Protein AF-A0A1A8QNT8-F1 (afdb_monomer_lite)

Structure (mmCIF, N/CA/C/O backbone):
data_AF-A0A1A8QNT8-F1
#
_entry.id   AF-A0A1A8QNT8-F1
#
loop_
_atom_site.group_PDB
_atom_site.id
_atom_site.type_symbol
_atom_site.label_atom_id
_atom_site.label_alt_id
_atom_site.label_comp_id
_atom_site.label_asym_id
_atom_site.label_entity_id
_atom_site.label_seq_id
_atom_site.pdbx_PDB_ins_code
_atom_site.Cartn_x
_atom_site.Cartn_y
_atom_site.Cartn_z
_atom_site.occupancy
_atom_site.B_iso_or_equiv
_atom_site.auth_seq_id
_atom_site.auth_comp_id
_atom_site.auth_asym_id
_atom_site.auth_atom_id
_atom_site.pdbx_PDB_model_num
ATOM 1 N N . MET A 1 1 ? 5.942 -28.332 -20.033 1.00 32.59 1 MET A N 1
ATOM 2 C CA . MET A 1 1 ? 5.753 -26.905 -19.688 1.00 32.59 1 MET A CA 1
ATOM 3 C C . MET A 1 1 ? 4.257 -26.666 -19.477 1.00 32.59 1 MET A C 1
ATOM 5 O O . MET A 1 1 ? 3.515 -26.637 -20.447 1.00 32.59 1 MET A O 1
ATOM 9 N N . ARG A 1 2 ? 3.767 -26.654 -18.228 1.00 23.89 2 ARG A N 1
ATOM 10 C CA . ARG A 1 2 ? 2.348 -26.381 -17.926 1.00 23.89 2 ARG A CA 1
ATOM 11 C C . ARG A 1 2 ? 2.227 -24.915 -17.522 1.00 23.89 2 ARG A C 1
ATOM 13 O O . ARG A 1 2 ? 2.708 -24.538 -16.461 1.00 23.89 2 ARG A O 1
ATOM 20 N N . LEU A 1 3 ? 1.610 -24.111 -18.384 1.00 33.25 3 LEU A N 1
ATOM 21 C CA . LEU A 1 3 ? 1.196 -22.743 -18.082 1.00 33.25 3 LEU A CA 1
ATOM 22 C C . LEU A 1 3 ? 0.102 -22.808 -17.008 1.00 33.25 3 LEU A C 1
ATOM 24 O O . LEU A 1 3 ? -1.032 -23.198 -17.292 1.00 33.25 3 LEU A O 1
ATOM 28 N N . THR A 1 4 ? 0.432 -22.479 -15.762 1.00 32.62 4 THR A N 1
ATOM 29 C CA . THR A 1 4 ? -0.584 -22.244 -14.736 1.00 32.62 4 THR A CA 1
ATOM 30 C C . THR A 1 4 ? -1.288 -20.930 -15.059 1.00 32.62 4 THR A C 1
ATOM 32 O O . THR A 1 4 ? -0.667 -19.881 -15.212 1.00 32.62 4 THR A O 1
ATOM 35 N N . LYS A 1 5 ? -2.610 -21.012 -15.243 1.00 32.50 5 LYS A N 1
ATOM 36 C CA . LYS A 1 5 ? -3.481 -19.886 -15.589 1.00 32.50 5 LYS A CA 1
ATOM 37 C C . LYS A 1 5 ? -3.284 -18.734 -14.598 1.00 32.50 5 LYS A C 1
ATOM 39 O O . LYS A 1 5 ? -3.480 -18.916 -13.398 1.00 32.50 5 LYS A O 1
ATOM 44 N N . ALA A 1 6 ? -2.968 -17.545 -15.113 1.00 41.56 6 ALA A N 1
ATOM 45 C CA . ALA A 1 6 ? -3.080 -16.297 -14.371 1.00 41.56 6 ALA A CA 1
ATOM 46 C C . ALA A 1 6 ? -4.554 -16.105 -13.982 1.00 41.56 6 ALA A C 1
ATOM 48 O O . ALA A 1 6 ? -5.401 -15.817 -14.830 1.00 41.56 6 ALA A O 1
ATOM 49 N N . GLY A 1 7 ? -4.884 -16.332 -12.711 1.00 43.50 7 GLY A N 1
ATOM 50 C CA . GLY A 1 7 ? -6.214 -16.044 -12.193 1.00 43.50 7 GLY A CA 1
ATOM 51 C C . GLY A 1 7 ? -6.478 -14.545 -12.303 1.00 43.50 7 GLY A C 1
ATOM 52 O O . GLY A 1 7 ? -5.917 -13.767 -11.537 1.00 43.50 7 GLY A O 1
ATOM 53 N N . LYS A 1 8 ? -7.326 -14.136 -13.253 1.00 50.50 8 LYS A N 1
ATOM 54 C CA . LYS A 1 8 ? -8.015 -12.842 -13.199 1.00 50.50 8 LYS A CA 1
ATOM 55 C C . LYS A 1 8 ? -8.959 -12.892 -11.995 1.00 50.50 8 LYS A C 1
ATOM 57 O O . LYS A 1 8 ? -10.088 -13.356 -12.116 1.00 50.50 8 LYS A O 1
ATOM 62 N N . GLY A 1 9 ? -8.456 -12.516 -10.823 1.00 59.34 9 GLY A N 1
ATOM 63 C CA . GLY A 1 9 ? -9.279 -12.305 -9.637 1.00 59.34 9 GLY A CA 1
ATOM 64 C C . GLY A 1 9 ? -10.130 -11.049 -9.811 1.00 59.34 9 GLY A C 1
ATOM 65 O O . GLY A 1 9 ? -9.674 -10.065 -10.392 1.00 59.34 9 GLY A O 1
ATOM 66 N N . GLU A 1 10 ? -11.374 -11.098 -9.344 1.00 67.81 10 GLU A N 1
ATOM 67 C CA . GLU A 1 10 ? -12.249 -9.930 -9.216 1.00 67.81 10 GLU A CA 1
ATOM 68 C C . GLU A 1 10 ? -11.531 -8.814 -8.422 1.00 67.81 10 GLU A C 1
ATOM 70 O O . GLU A 1 10 ? -10.848 -9.129 -7.442 1.00 67.81 10 GLU A O 1
ATOM 75 N N . PRO A 1 11 ? -11.6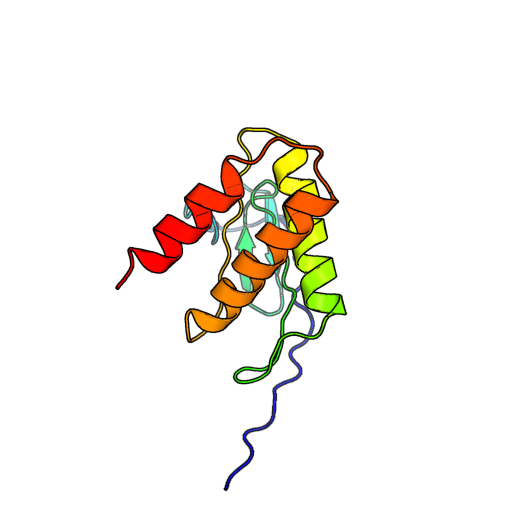36 -7.527 -8.812 1.00 76.81 11 PRO A N 1
ATOM 76 C CA . PRO A 1 11 ? -10.952 -6.450 -8.104 1.00 76.81 11 PRO A CA 1
ATOM 77 C C . PRO A 1 11 ? -11.409 -6.380 -6.642 1.00 76.81 11 PRO A C 1
ATOM 79 O O . PRO A 1 11 ? -12.605 -6.333 -6.340 1.00 76.81 11 PRO A O 1
ATOM 82 N N . HIS A 1 12 ? -10.453 -6.344 -5.714 1.00 85.50 12 HIS A N 1
ATOM 83 C CA . HIS A 1 12 ? -10.757 -6.211 -4.296 1.00 85.50 12 HIS A CA 1
ATOM 84 C C . HIS A 1 12 ? -11.179 -4.771 -3.990 1.00 85.50 12 HIS A C 1
ATOM 86 O O . HIS A 1 12 ? -10.361 -3.859 -3.937 1.00 85.50 12 HIS A O 1
ATOM 92 N N . VAL A 1 13 ? -12.474 -4.572 -3.743 1.00 88.44 13 VAL A N 1
ATOM 93 C CA . VAL A 1 13 ? -13.017 -3.283 -3.295 1.00 88.44 13 VAL A CA 1
ATOM 94 C C . VAL A 1 13 ? -13.346 -3.354 -1.808 1.00 88.44 13 VAL A C 1
ATOM 96 O O . VAL A 1 13 ? -14.089 -4.238 -1.366 1.00 88.44 13 VAL A O 1
ATOM 99 N N . PHE A 1 14 ? -12.813 -2.407 -1.042 1.00 91.88 14 PHE A N 1
ATOM 100 C CA . PHE A 1 14 ? -13.098 -2.235 0.378 1.00 91.88 14 PHE A CA 1
ATOM 101 C C . PHE A 1 14 ? -14.218 -1.207 0.537 1.00 91.88 14 PHE A C 1
ATOM 103 O O . PHE A 1 14 ? -14.091 -0.072 0.091 1.00 91.88 14 PHE A O 1
ATOM 110 N N . LYS A 1 15 ? -15.344 -1.615 1.132 1.00 92.62 15 LYS A N 1
ATOM 111 C CA . LYS A 1 15 ? -16.502 -0.735 1.364 1.00 92.62 15 LYS A CA 1
ATOM 112 C C . LYS A 1 15 ? -16.794 -0.615 2.850 1.00 92.62 15 LYS A C 1
ATOM 114 O O . LYS A 1 15 ? -16.586 -1.586 3.582 1.00 92.62 15 LYS A O 1
ATOM 119 N N . GLU A 1 16 ? -17.308 0.539 3.270 1.00 94.25 16 GLU A N 1
ATOM 120 C CA . GLU A 1 16 ? -17.727 0.751 4.655 1.00 94.25 16 GLU A CA 1
ATOM 121 C C . GLU A 1 16 ? -18.783 -0.290 5.062 1.00 94.25 16 GLU A C 1
ATOM 123 O O . GLU A 1 16 ? -19.671 -0.667 4.288 1.00 94.25 16 GLU A O 1
ATOM 128 N N . LYS A 1 17 ? -18.639 -0.816 6.275 1.00 93.44 17 LYS A N 1
ATOM 129 C CA . LYS A 1 17 ? -19.501 -1.841 6.840 1.00 93.44 17 LYS A CA 1
ATOM 130 C C . LYS A 1 17 ? -19.550 -1.716 8.357 1.00 93.44 17 LYS A C 1
ATOM 132 O O . LYS A 1 17 ? -18.518 -1.633 9.021 1.00 93.44 17 LYS A O 1
ATOM 137 N N . THR A 1 18 ? -20.755 -1.831 8.906 1.00 94.69 18 THR A N 1
ATOM 138 C CA . THR A 1 18 ? -20.958 -2.024 10.343 1.00 94.69 18 THR A CA 1
ATOM 139 C C . THR A 1 18 ? -20.736 -3.492 10.718 1.00 94.69 18 THR A C 1
ATOM 141 O O . THR A 1 18 ? -21.353 -4.405 10.153 1.00 94.69 18 THR A O 1
ATOM 144 N N . PHE A 1 19 ? -19.849 -3.749 11.673 1.00 91.69 19 PHE A N 1
ATOM 145 C CA . PHE A 1 19 ? -19.518 -5.086 12.147 1.00 91.69 19 PHE A CA 1
ATOM 146 C C . PHE A 1 19 ? -20.365 -5.456 13.369 1.00 91.69 19 PHE A C 1
ATOM 148 O O . PHE A 1 19 ? -20.279 -4.832 14.418 1.00 91.69 19 PHE A O 1
ATOM 155 N N . LYS A 1 20 ? -21.159 -6.532 13.253 1.00 90.19 20 LYS A N 1
ATOM 156 C CA . LYS A 1 20 ? -21.944 -7.086 14.378 1.00 90.19 20 LYS A CA 1
ATOM 157 C C . LYS A 1 20 ? -21.096 -7.848 15.407 1.00 90.19 20 LYS A C 1
ATOM 159 O O . LYS A 1 20 ? -21.549 -8.100 16.513 1.00 90.19 20 LYS A O 1
ATOM 164 N N . LYS A 1 21 ? -19.896 -8.285 15.018 1.00 88.50 21 LYS A N 1
ATOM 165 C CA . LYS A 1 21 ? -18.949 -9.030 15.859 1.00 88.50 21 LYS A CA 1
ATOM 166 C C . LYS A 1 21 ? -17.619 -8.290 15.855 1.00 88.50 21 LYS A C 1
ATOM 168 O O . LYS A 1 21 ? -17.247 -7.767 14.804 1.00 88.50 21 LYS A O 1
ATOM 173 N N . LYS A 1 22 ? -16.899 -8.309 16.983 1.00 88.69 22 LYS A N 1
ATOM 174 C CA . LYS A 1 22 ? -15.533 -7.771 17.063 1.00 88.69 22 LYS A CA 1
ATOM 175 C C . LYS A 1 22 ? -14.652 -8.427 15.993 1.00 88.69 22 LYS A C 1
ATOM 177 O O . LYS A 1 22 ? -14.724 -9.636 15.763 1.00 88.69 22 LYS A O 1
ATOM 182 N N . ARG A 1 23 ? -13.852 -7.609 15.316 1.00 91.38 23 ARG A N 1
ATOM 183 C CA . ARG A 1 23 ? -12.904 -7.998 14.265 1.00 91.38 23 ARG A CA 1
ATOM 184 C C . ARG A 1 23 ? -11.575 -7.314 14.551 1.00 91.38 23 ARG A C 1
ATOM 186 O O . ARG A 1 23 ? -11.574 -6.206 15.072 1.00 91.38 23 ARG A O 1
ATOM 193 N N . GLN A 1 24 ? -10.472 -7.945 14.174 1.00 94.50 24 GLN A N 1
ATOM 194 C CA . GLN A 1 24 ? -9.160 -7.302 14.166 1.00 94.50 24 GLN A CA 1
ATOM 195 C C . GLN A 1 24 ? -8.895 -6.695 12.788 1.00 94.50 24 GLN A C 1
ATOM 197 O O . GLN A 1 24 ? -9.252 -7.279 11.763 1.00 94.50 24 GLN A O 1
ATOM 202 N N . CYS A 1 25 ? -8.302 -5.506 12.778 1.00 93.44 25 CYS A N 1
ATOM 203 C CA . CYS A 1 25 ? -7.876 -4.811 11.577 1.00 93.44 25 CYS A CA 1
ATOM 204 C C . CYS A 1 25 ? -6.677 -5.534 10.971 1.00 93.44 25 CYS A C 1
ATOM 206 O O . CYS A 1 25 ? -5.678 -5.744 11.653 1.00 93.44 25 CYS A O 1
ATOM 208 N N . SER A 1 26 ? -6.728 -5.866 9.683 1.00 91.12 26 SER A N 1
ATOM 209 C CA . SER A 1 26 ? -5.611 -6.568 9.038 1.00 91.12 26 SER A CA 1
ATOM 210 C C . SER A 1 26 ? -4.344 -5.726 8.882 1.00 91.12 26 SER A C 1
ATOM 212 O O . SER A 1 26 ? -3.286 -6.286 8.619 1.00 91.12 26 SER A O 1
ATOM 214 N N . VAL A 1 27 ? -4.451 -4.398 8.994 1.00 90.12 27 VAL A N 1
ATOM 215 C CA . VAL A 1 27 ? -3.325 -3.469 8.813 1.00 90.12 27 VAL A CA 1
ATOM 216 C C . VAL A 1 27 ? -2.597 -3.244 10.135 1.00 90.12 27 VAL A C 1
ATOM 218 O O . VAL A 1 27 ? -1.409 -3.521 10.231 1.00 90.12 27 VAL A O 1
ATOM 221 N N . CYS A 1 28 ? -3.304 -2.785 11.171 1.00 90.81 28 CYS A N 1
ATOM 222 C CA . CYS A 1 28 ? -2.693 -2.440 12.460 1.00 90.81 28 CYS A CA 1
ATOM 223 C C . CYS A 1 28 ? -2.869 -3.504 13.554 1.00 90.81 28 CYS A C 1
ATOM 225 O O . CYS A 1 28 ? -2.404 -3.297 14.670 1.00 90.81 28 CYS A O 1
ATOM 227 N N . GLN A 1 29 ? -3.573 -4.610 13.278 1.00 91.69 29 GLN A N 1
ATOM 228 C CA . GLN A 1 29 ? -3.870 -5.703 14.223 1.00 91.69 29 GLN A CA 1
ATOM 229 C C . GLN A 1 29 ? -4.704 -5.309 15.459 1.00 91.69 29 GLN A C 1
ATOM 231 O O . GLN A 1 29 ? -5.012 -6.151 16.302 1.00 91.69 29 GLN A O 1
ATOM 236 N N . GLN A 1 30 ? -5.144 -4.053 15.564 1.00 93.88 30 GLN A N 1
ATOM 237 C CA . GLN A 1 30 ? -6.031 -3.592 16.634 1.00 93.88 30 GLN A CA 1
ATOM 238 C C . GLN A 1 30 ? -7.493 -3.946 16.343 1.00 93.88 30 GLN A C 1
ATOM 240 O O . GLN A 1 30 ? -7.883 -4.173 15.195 1.00 93.88 30 GLN A O 1
ATOM 245 N N . ASN A 1 31 ? -8.330 -3.959 17.381 1.00 95.44 31 ASN A N 1
ATOM 246 C CA . ASN A 1 31 ? -9.765 -4.175 17.216 1.00 95.44 31 ASN A CA 1
ATOM 247 C C . ASN A 1 31 ? -10.384 -3.055 16.371 1.00 95.44 31 ASN A C 1
ATOM 249 O O . ASN A 1 31 ? -10.173 -1.874 16.639 1.00 95.44 31 ASN A O 1
ATOM 253 N N . ILE A 1 32 ? -11.156 -3.442 15.359 1.00 93.88 32 ILE A N 1
ATOM 254 C CA . ILE A 1 32 ? -12.041 -2.536 14.632 1.00 93.88 32 ILE A CA 1
ATOM 255 C C . ILE A 1 32 ? -13.195 -2.190 15.566 1.00 93.88 32 ILE A C 1
ATOM 257 O O . ILE A 1 32 ? -13.733 -3.074 16.244 1.00 93.88 32 ILE A O 1
ATOM 261 N N . ASP A 1 33 ? -13.572 -0.916 15.575 1.00 88.75 33 ASP A N 1
ATOM 262 C CA . ASP A 1 33 ? -14.793 -0.451 16.222 1.00 88.75 33 ASP A CA 1
ATOM 263 C C . ASP A 1 33 ? -16.033 -1.086 15.554 1.00 88.75 33 ASP A C 1
ATOM 265 O O . ASP A 1 33 ? -15.968 -2.042 14.775 1.00 88.75 33 ASP A O 1
ATOM 269 N N . ASN A 1 34 ? -17.216 -0.547 15.824 1.00 90.44 34 ASN A N 1
ATOM 270 C CA . ASN A 1 34 ? -18.439 -1.006 15.173 1.00 90.44 34 ASN A CA 1
ATOM 271 C C . ASN A 1 34 ? -18.482 -0.705 13.660 1.00 90.44 34 ASN A C 1
ATOM 273 O O . ASN A 1 34 ? -19.266 -1.347 12.965 1.00 90.44 34 ASN A O 1
ATOM 277 N N . VAL A 1 35 ? -17.657 0.207 13.131 1.00 93.62 35 VAL A N 1
ATOM 278 C CA . VAL A 1 35 ? -17.621 0.584 11.706 1.00 93.62 35 VAL A CA 1
ATOM 279 C C . VAL A 1 35 ? -16.194 0.524 11.157 1.00 93.62 35 VAL A C 1
ATOM 281 O O . VAL A 1 35 ? -15.255 1.046 11.753 1.00 93.62 35 VAL A O 1
ATOM 284 N N . GLY A 1 36 ? -16.032 -0.081 9.983 1.00 94.12 36 GLY A N 1
ATOM 285 C CA . GLY A 1 36 ? -14.763 -0.116 9.257 1.00 94.12 36 GLY A CA 1
ATOM 286 C C . GLY A 1 36 ? -14.962 -0.475 7.790 1.00 94.12 36 GLY A C 1
ATOM 287 O O . GLY A 1 36 ? -16.087 -0.495 7.299 1.00 94.12 36 GLY A O 1
ATOM 288 N N . SER A 1 37 ? -13.880 -0.790 7.093 1.00 94.75 37 SER A N 1
ATOM 289 C CA . SER A 1 37 ? -13.895 -1.166 5.682 1.00 94.75 37 SER A CA 1
ATOM 290 C C . SER A 1 37 ? -13.800 -2.684 5.533 1.00 94.75 37 SER A C 1
ATOM 292 O O . SER A 1 37 ? -13.085 -3.349 6.280 1.00 94.75 37 SER A O 1
ATOM 294 N N . PHE A 1 38 ? -14.539 -3.267 4.587 1.00 93.50 38 PHE A N 1
ATOM 295 C CA . PHE A 1 38 ? -14.571 -4.715 4.369 1.00 93.50 38 PHE A CA 1
ATOM 296 C C . PHE A 1 38 ? -14.522 -5.070 2.885 1.00 93.50 38 PHE A C 1
ATOM 298 O O . PHE A 1 38 ? -15.351 -4.605 2.098 1.00 93.50 38 PHE A O 1
ATOM 305 N N . CYS A 1 39 ? -13.610 -5.968 2.518 1.00 92.00 39 CYS A N 1
ATOM 306 C CA . CYS A 1 39 ? -13.573 -6.558 1.188 1.00 92.00 39 CYS A CA 1
ATOM 307 C C . CYS A 1 39 ? -14.362 -7.871 1.159 1.00 92.00 39 CYS A C 1
ATOM 309 O O . CYS A 1 39 ? -14.105 -8.802 1.924 1.00 92.00 39 CYS A O 1
ATOM 311 N N . ARG A 1 40 ? -15.326 -7.984 0.240 1.00 91.62 40 ARG A N 1
ATOM 312 C CA . ARG A 1 40 ? -16.140 -9.204 0.107 1.00 91.62 40 ARG A CA 1
ATOM 313 C C . ARG A 1 40 ? -15.396 -10.363 -0.557 1.00 91.62 40 ARG A C 1
ATOM 315 O O . ARG A 1 40 ? -15.804 -11.501 -0.319 1.00 91.62 40 ARG A O 1
ATOM 322 N N . VAL A 1 41 ? -14.336 -10.079 -1.314 1.00 88.19 41 VAL A N 1
ATOM 323 C CA . VAL A 1 41 ? -13.534 -11.070 -2.047 1.00 88.19 41 VAL A CA 1
ATOM 324 C C . VAL A 1 41 ? -12.566 -11.779 -1.094 1.00 88.19 41 VAL A C 1
ATOM 326 O O . VAL A 1 41 ? -12.720 -12.971 -0.854 1.00 88.19 41 VAL A O 1
ATOM 329 N N . CYS A 1 42 ? -11.647 -11.053 -0.442 1.00 87.75 42 CYS A N 1
ATOM 330 C CA . CYS A 1 42 ? -10.689 -11.646 0.514 1.00 87.75 42 CYS A CA 1
ATOM 331 C C . CYS A 1 42 ? -11.206 -11.775 1.956 1.00 87.75 42 CYS A C 1
ATOM 333 O O . CYS A 1 42 ? -10.518 -12.347 2.793 1.00 87.75 42 CYS A O 1
ATOM 335 N N . LYS A 1 43 ? -12.399 -11.249 2.271 1.00 90.50 43 LYS A N 1
ATOM 336 C CA . LYS A 1 43 ? -12.968 -11.202 3.637 1.00 90.50 43 LYS A CA 1
ATOM 337 C C . LYS A 1 43 ? -12.135 -10.400 4.648 1.00 90.50 43 LYS A C 1
ATOM 339 O O . LYS A 1 43 ? -12.362 -10.511 5.853 1.00 90.50 43 LYS A O 1
ATOM 344 N N . THR A 1 44 ? -11.224 -9.564 4.166 1.00 90.69 44 THR A N 1
ATOM 345 C CA . THR A 1 44 ? -10.397 -8.686 4.991 1.00 90.69 44 THR A CA 1
ATOM 346 C C . THR A 1 44 ? -11.208 -7.503 5.517 1.00 90.69 44 THR A C 1
ATOM 348 O O . THR A 1 44 ? -11.967 -6.885 4.766 1.00 90.69 44 THR A O 1
ATOM 351 N N . GLY A 1 45 ? -11.042 -7.194 6.806 1.00 93.69 45 GLY A N 1
ATOM 352 C CA . GLY A 1 45 ? -11.607 -6.013 7.457 1.00 93.69 45 GLY A CA 1
ATOM 353 C C . GLY A 1 45 ? -10.515 -5.077 7.975 1.00 93.69 45 GLY A C 1
ATOM 354 O O . GLY A 1 45 ? -9.515 -5.547 8.518 1.00 93.69 45 GLY A O 1
ATOM 355 N N . THR A 1 46 ? -10.716 -3.768 7.835 1.00 94.12 46 THR A N 1
ATOM 356 C CA . THR A 1 46 ? -9.796 -2.725 8.316 1.00 94.12 46 THR A CA 1
ATOM 357 C C . THR A 1 46 ? -10.545 -1.570 8.977 1.00 94.12 46 THR A C 1
ATOM 359 O O . THR A 1 46 ? -11.757 -1.424 8.807 1.00 94.12 46 THR A O 1
ATOM 362 N N . HIS A 1 47 ? -9.848 -0.736 9.754 1.00 95.25 47 HIS A N 1
ATOM 363 C CA . HIS A 1 47 ? -10.397 0.563 10.162 1.00 95.25 47 HIS A CA 1
ATOM 364 C C . HIS A 1 47 ? -10.596 1.471 8.948 1.00 95.25 47 HIS A C 1
ATOM 366 O O . HIS A 1 47 ? -9.888 1.336 7.955 1.00 95.25 47 HIS A O 1
ATOM 372 N N . ARG A 1 48 ? -11.482 2.468 9.069 1.00 89.94 48 ARG A N 1
ATOM 373 C CA . ARG A 1 48 ? -11.659 3.504 8.032 1.00 89.94 48 ARG A CA 1
ATOM 374 C C . ARG A 1 48 ? -10.365 4.264 7.740 1.00 89.94 48 ARG A C 1
ATOM 376 O O . ARG A 1 48 ? -10.048 4.486 6.586 1.00 89.94 48 ARG A O 1
ATOM 383 N N . LYS A 1 49 ? -9.593 4.562 8.791 1.00 89.31 49 LYS A N 1
ATOM 384 C CA . LYS A 1 49 ? -8.268 5.198 8.700 1.00 89.31 49 LYS A CA 1
ATOM 385 C C . LYS A 1 49 ? -7.152 4.277 8.189 1.00 89.31 49 LYS A C 1
ATOM 387 O O . LYS A 1 49 ? -6.057 4.740 7.915 1.00 89.31 49 LYS A O 1
ATOM 392 N N . CYS A 1 50 ? -7.390 2.966 8.139 1.00 90.31 50 CYS A N 1
ATOM 393 C CA . CYS A 1 50 ? -6.432 1.994 7.621 1.00 90.31 50 CYS A CA 1
ATOM 394 C C . CYS A 1 50 ? -6.841 1.643 6.190 1.00 90.31 50 CYS A C 1
ATOM 396 O O . CYS A 1 50 ? -7.441 0.587 5.947 1.00 90.31 50 CYS A O 1
ATOM 398 N N . GLU A 1 51 ? -6.572 2.572 5.274 1.00 87.88 51 GLU A N 1
ATOM 399 C CA . GLU A 1 51 ? -6.926 2.442 3.864 1.00 87.88 51 GLU A CA 1
ATOM 400 C C . GLU A 1 51 ? -6.137 1.309 3.196 1.00 87.88 51 GLU A C 1
ATOM 402 O O . GLU A 1 51 ? -4.956 1.091 3.468 1.00 87.88 51 GLU A O 1
ATOM 407 N N . VAL A 1 52 ? -6.816 0.549 2.333 1.00 90.62 52 VAL A N 1
ATOM 408 C CA . VAL A 1 52 ? -6.213 -0.548 1.571 1.00 90.62 52 VAL A CA 1
ATOM 409 C C . VAL A 1 52 ? -6.577 -0.385 0.108 1.00 90.62 52 VAL A C 1
ATOM 411 O O . VAL A 1 52 ? -7.753 -0.409 -0.258 1.00 90.62 52 VAL A O 1
ATOM 414 N N . HIS A 1 53 ? -5.547 -0.291 -0.725 1.00 89.94 53 HIS A N 1
ATOM 415 C CA . HIS A 1 53 ? -5.671 -0.295 -2.173 1.00 89.94 53 HIS A CA 1
ATOM 416 C C . HIS A 1 53 ? -5.093 -1.592 -2.729 1.00 89.94 53 HIS A C 1
ATOM 418 O O . HIS A 1 53 ? -3.931 -1.916 -2.481 1.00 89.94 53 HIS A O 1
ATOM 424 N N . ASP A 1 54 ? -5.899 -2.325 -3.495 1.00 88.75 54 ASP A N 1
ATOM 425 C CA . ASP A 1 54 ? -5.431 -3.491 -4.235 1.00 88.75 54 ASP A CA 1
ATOM 426 C C . ASP A 1 54 ? -5.262 -3.145 -5.714 1.00 88.75 54 ASP A C 1
ATOM 428 O O . ASP A 1 54 ? -6.220 -2.804 -6.411 1.00 88.75 54 ASP A O 1
ATOM 432 N N . PHE A 1 55 ? -4.024 -3.237 -6.190 1.00 87.25 55 PHE A N 1
ATOM 433 C CA . PHE A 1 55 ? -3.680 -2.961 -7.579 1.00 87.25 55 PHE A CA 1
ATOM 434 C C . PHE A 1 55 ? -3.520 -4.225 -8.426 1.00 87.25 55 PHE A C 1
ATOM 436 O O . PHE A 1 55 ? -3.710 -4.110 -9.635 1.00 87.25 55 PHE A O 1
ATOM 443 N N . GLY A 1 56 ? -3.228 -5.381 -7.809 1.00 82.06 56 GLY A N 1
ATOM 444 C CA . GLY A 1 56 ? -3.145 -6.734 -8.379 1.00 82.06 56 GLY A CA 1
ATOM 445 C C . GLY A 1 56 ? -2.477 -6.918 -9.756 1.00 82.06 56 GLY A C 1
ATOM 446 O O . GLY A 1 56 ? -2.944 -6.408 -10.772 1.00 82.06 56 GLY A O 1
ATOM 447 N N . TRP A 1 57 ? -1.448 -7.769 -9.842 1.00 84.06 57 TRP A N 1
ATOM 448 C CA . TRP A 1 57 ? -0.966 -8.298 -11.130 1.00 84.06 57 TRP A CA 1
ATOM 449 C C . TRP A 1 57 ? -0.430 -9.735 -11.008 1.00 84.06 57 TRP A C 1
ATOM 451 O O . TRP A 1 57 ? -0.008 -10.136 -9.914 1.00 84.06 57 TRP A O 1
ATOM 461 N N . PRO A 1 58 ? -0.436 -10.518 -12.109 1.00 79.19 58 PRO A N 1
ATOM 462 C CA . PRO A 1 58 ? 0.029 -11.904 -12.108 1.00 79.19 58 PRO A CA 1
ATOM 463 C C . PRO A 1 58 ? 1.443 -12.079 -11.532 1.00 79.19 58 PRO A C 1
ATOM 465 O O . PRO A 1 58 ? 2.312 -11.218 -11.676 1.00 79.19 58 PRO A O 1
ATOM 468 N N . ASP A 1 59 ? 1.680 -13.193 -10.839 1.00 73.06 59 ASP 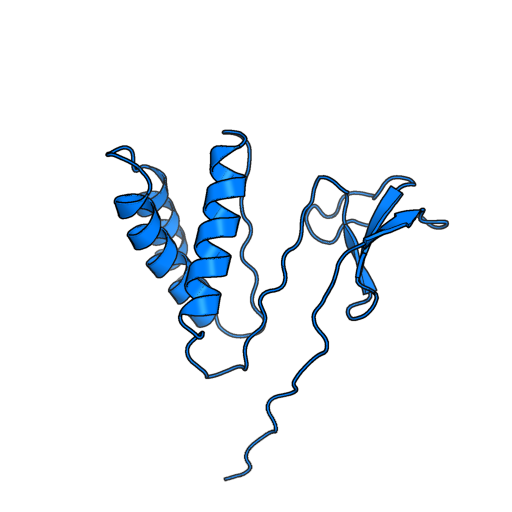A N 1
ATOM 469 C CA . ASP A 1 59 ? 3.021 -13.572 -10.377 1.00 73.06 59 ASP A CA 1
ATOM 470 C C . ASP A 1 59 ? 3.958 -13.817 -11.563 1.00 73.06 59 ASP A C 1
ATOM 472 O O . ASP A 1 59 ? 3.511 -14.195 -12.641 1.00 73.06 59 ASP A O 1
ATOM 476 N N . LEU A 1 60 ? 5.260 -13.585 -11.359 1.00 72.94 60 LEU A N 1
ATOM 477 C CA . LEU A 1 60 ? 6.321 -13.759 -12.366 1.00 72.94 60 LEU A CA 1
ATOM 478 C C . LEU A 1 60 ? 6.244 -12.822 -13.586 1.00 72.94 60 LEU A C 1
ATOM 480 O O . LEU A 1 60 ? 7.054 -12.947 -14.500 1.00 72.94 60 LEU A O 1
ATOM 484 N N . HIS A 1 61 ? 5.331 -11.850 -13.580 1.00 77.06 61 HIS A N 1
ATOM 485 C CA . HIS A 1 61 ? 5.261 -10.800 -14.589 1.00 77.06 61 HIS A CA 1
ATOM 486 C C . HIS A 1 61 ? 5.720 -9.454 -14.027 1.00 77.06 61 HIS A C 1
ATOM 488 O O . HIS A 1 61 ? 5.460 -9.119 -12.864 1.00 77.06 61 HIS A O 1
ATOM 494 N N . ALA A 1 62 ? 6.376 -8.666 -14.881 1.00 80.44 62 ALA A N 1
ATOM 495 C CA . ALA A 1 62 ? 6.598 -7.255 -14.607 1.00 80.44 62 ALA A CA 1
ATOM 496 C C . ALA A 1 62 ? 5.237 -6.545 -14.460 1.00 80.44 62 ALA A C 1
ATOM 498 O O . ALA A 1 62 ? 4.302 -6.864 -15.205 1.00 80.44 62 ALA A O 1
ATOM 499 N N . PRO A 1 63 ? 5.091 -5.616 -13.500 1.00 86.19 63 PRO A N 1
ATOM 500 C CA . PRO A 1 63 ? 3.869 -4.838 -13.384 1.00 86.19 63 PRO A CA 1
ATOM 501 C C . PRO A 1 63 ? 3.677 -3.972 -14.642 1.00 86.19 63 PRO A C 1
ATOM 503 O O . PRO A 1 63 ? 4.641 -3.370 -15.120 1.00 86.19 63 PRO A O 1
ATOM 506 N N . PRO A 1 64 ? 2.447 -3.874 -15.170 1.00 89.56 64 PRO A N 1
ATOM 507 C CA . PRO A 1 64 ? 2.112 -2.892 -16.195 1.00 89.56 64 PRO A CA 1
ATOM 508 C C . PRO A 1 64 ? 2.444 -1.458 -15.744 1.00 89.56 64 PRO A C 1
ATOM 510 O O . PRO A 1 64 ? 2.309 -1.130 -14.562 1.00 89.56 64 PRO A O 1
ATOM 513 N N . LEU A 1 65 ? 2.865 -0.591 -16.672 1.00 89.75 65 LEU A N 1
ATOM 514 C CA . LEU A 1 65 ? 3.252 0.790 -16.343 1.00 89.75 65 LEU A CA 1
ATOM 515 C C . LEU A 1 65 ? 2.098 1.590 -15.725 1.00 89.75 65 LEU A C 1
ATOM 517 O O . LEU A 1 65 ? 2.315 2.322 -14.763 1.00 89.75 65 LEU A O 1
ATOM 521 N N . ASP A 1 66 ? 0.868 1.402 -16.209 1.00 89.50 66 ASP A N 1
ATOM 522 C CA . ASP A 1 66 ? -0.333 2.029 -15.646 1.00 89.50 66 ASP A CA 1
ATOM 523 C C . ASP A 1 66 ? -0.526 1.663 -14.168 1.00 89.50 66 ASP A C 1
ATOM 525 O O . ASP A 1 66 ? -0.876 2.519 -13.354 1.00 89.50 66 ASP A O 1
ATOM 529 N N . LYS A 1 67 ? -0.213 0.416 -13.791 1.00 90.75 67 LYS A N 1
ATOM 530 C CA . LYS A 1 67 ? -0.256 -0.040 -12.398 1.00 90.75 67 LYS A CA 1
ATOM 531 C C . LYS A 1 67 ? 0.826 0.618 -11.557 1.00 90.75 67 LYS A C 1
ATOM 533 O O . LYS A 1 67 ? 0.520 1.0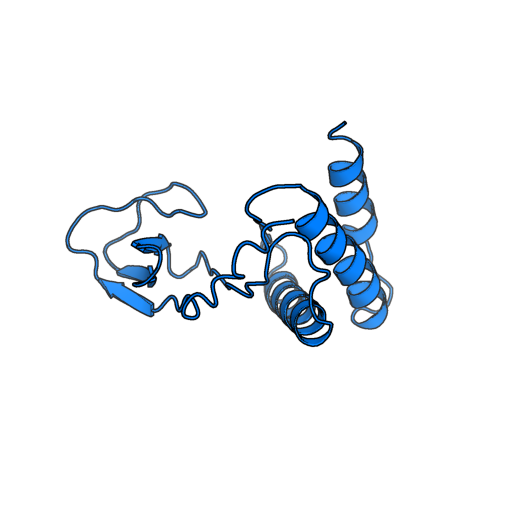81 -10.462 1.00 90.75 67 LYS A O 1
ATOM 538 N N . ILE A 1 68 ? 2.057 0.699 -12.064 1.00 90.56 68 ILE A N 1
ATOM 539 C CA . ILE A 1 68 ? 3.154 1.387 -11.368 1.00 90.56 68 ILE A CA 1
ATOM 540 C C . ILE A 1 68 ? 2.776 2.849 -11.105 1.00 90.56 68 ILE A C 1
ATOM 542 O O . ILE A 1 68 ? 2.873 3.307 -9.967 1.00 90.56 68 ILE A O 1
ATOM 546 N N . CYS A 1 69 ? 2.296 3.564 -12.125 1.00 90.50 69 CYS A N 1
ATOM 547 C CA . CYS A 1 69 ? 1.885 4.961 -12.000 1.00 90.50 69 CYS A CA 1
ATOM 548 C C . CYS A 1 69 ? 0.729 5.134 -11.009 1.00 90.50 69 CYS A C 1
ATOM 550 O O . CYS A 1 69 ? 0.770 6.035 -10.173 1.00 90.50 69 CYS A O 1
ATOM 552 N N . ALA A 1 70 ? -0.284 4.264 -11.065 1.00 92.19 70 ALA A N 1
ATOM 553 C CA . ALA A 1 70 ? -1.415 4.315 -10.145 1.00 92.19 70 ALA A CA 1
ATOM 554 C C . ALA A 1 70 ? -0.984 4.092 -8.685 1.00 92.19 70 ALA A C 1
ATOM 556 O O . ALA A 1 70 ? -1.434 4.821 -7.802 1.00 92.19 70 ALA A O 1
ATOM 557 N N . ILE A 1 71 ? -0.073 3.142 -8.440 1.00 92.00 71 ILE A N 1
ATOM 558 C CA . ILE A 1 71 ? 0.488 2.890 -7.107 1.00 92.00 71 ILE A CA 1
ATOM 559 C C . ILE A 1 71 ? 1.296 4.099 -6.628 1.00 92.00 71 ILE A C 1
ATOM 561 O O . ILE A 1 71 ? 1.045 4.590 -5.531 1.00 92.00 71 ILE A O 1
ATOM 565 N N . CYS A 1 72 ? 2.212 4.622 -7.451 1.00 92.00 72 CYS A N 1
ATOM 566 C CA . CYS A 1 72 ? 3.035 5.779 -7.083 1.00 92.00 72 CYS A CA 1
ATOM 567 C C . CYS A 1 72 ? 2.172 7.001 -6.745 1.00 92.00 72 CYS A C 1
ATOM 569 O O . CYS A 1 72 ? 2.410 7.661 -5.739 1.00 92.00 72 CYS A O 1
ATOM 571 N N . LYS A 1 73 ? 1.124 7.264 -7.535 1.00 91.00 73 LYS A N 1
ATOM 572 C CA . LYS A 1 73 ? 0.182 8.360 -7.280 1.00 91.00 73 LYS A CA 1
ATOM 573 C C . LYS A 1 73 ? -0.584 8.178 -5.969 1.00 91.00 73 LYS A C 1
ATOM 575 O O . LYS A 1 73 ? -0.757 9.149 -5.236 1.00 91.00 73 LYS A O 1
ATOM 580 N N . ALA A 1 74 ? -1.050 6.964 -5.676 1.00 92.50 74 ALA A N 1
ATOM 581 C CA . ALA A 1 74 ? -1.753 6.673 -4.428 1.00 92.50 74 ALA A CA 1
ATOM 582 C C . ALA A 1 74 ? -0.831 6.845 -3.211 1.00 92.50 74 ALA A C 1
ATOM 584 O O . ALA A 1 74 ? -1.220 7.487 -2.240 1.00 92.50 74 ALA A O 1
ATOM 585 N N . MET A 1 75 ? 0.404 6.338 -3.297 1.00 91.75 75 MET A N 1
ATOM 586 C CA . MET A 1 75 ? 1.422 6.515 -2.258 1.00 91.75 75 MET A CA 1
ATOM 587 C C . MET A 1 75 ? 1.726 7.993 -2.014 1.00 91.75 75 MET A C 1
ATOM 589 O O . MET A 1 75 ? 1.699 8.427 -0.870 1.00 91.75 75 MET A O 1
ATOM 593 N N . GLU A 1 76 ? 1.961 8.762 -3.080 1.00 90.31 76 GLU A N 1
ATOM 594 C CA . GLU A 1 76 ? 2.241 10.196 -2.986 1.00 90.31 76 GLU A CA 1
ATOM 595 C C . GLU A 1 76 ? 1.085 10.952 -2.335 1.00 90.31 76 GLU A C 1
ATOM 597 O O . GLU A 1 76 ? 1.289 11.700 -1.385 1.00 90.31 76 GLU A O 1
ATOM 602 N N . THR A 1 77 ? -0.143 10.724 -2.807 1.00 90.56 77 THR A N 1
ATOM 603 C CA . THR A 1 77 ? -1.339 11.396 -2.275 1.00 90.56 77 THR A CA 1
ATOM 604 C C . THR A 1 77 ? -1.504 11.122 -0.779 1.00 90.56 77 THR A C 1
ATOM 606 O O . THR A 1 77 ? -1.809 12.033 -0.019 1.00 90.56 77 THR A O 1
ATOM 609 N N . TRP A 1 78 ? -1.267 9.879 -0.347 1.00 90.94 78 TRP A N 1
ATOM 610 C CA . TRP A 1 78 ? -1.365 9.487 1.058 1.00 90.94 78 TRP A CA 1
ATOM 611 C C . TRP A 1 78 ? -0.236 10.054 1.926 1.00 90.94 78 TRP A C 1
ATOM 613 O O . TRP A 1 78 ? -0.491 10.549 3.019 1.00 90.94 78 TRP A O 1
ATOM 623 N N . LEU A 1 79 ? 1.015 9.988 1.462 1.00 88.44 79 LEU A N 1
ATOM 624 C CA . LEU A 1 79 ? 2.180 10.447 2.230 1.00 88.44 79 LEU A CA 1
ATOM 625 C C . LEU A 1 79 ? 2.243 11.973 2.342 1.00 88.44 79 LEU A C 1
ATOM 627 O O . LEU A 1 79 ? 2.708 12.494 3.349 1.00 88.44 79 LEU A O 1
ATOM 631 N N . THR A 1 80 ? 1.777 12.691 1.320 1.00 87.12 80 THR A N 1
ATOM 632 C CA . THR A 1 80 ? 1.768 14.163 1.309 1.00 87.12 80 THR A CA 1
ATOM 633 C C . THR A 1 80 ? 0.599 14.766 2.088 1.00 87.12 80 THR A C 1
ATOM 635 O O . THR A 1 80 ? 0.659 15.944 2.432 1.00 87.12 80 THR A O 1
ATOM 638 N N . SER A 1 81 ? -0.453 13.996 2.396 1.00 89.81 81 SER A N 1
ATOM 639 C CA . SER A 1 81 ? -1.620 14.528 3.109 1.00 89.81 81 SER A CA 1
ATOM 640 C C . SER A 1 81 ? -1.383 14.746 4.606 1.00 89.81 81 SER A C 1
ATOM 642 O O . SER A 1 81 ? -2.075 15.562 5.206 1.00 89.81 81 SER A O 1
ATOM 644 N N . ASP A 1 82 ? -0.453 14.008 5.219 1.00 87.44 82 ASP A N 1
ATOM 645 C CA . ASP A 1 82 ? -0.096 14.137 6.637 1.00 87.44 82 ASP A CA 1
ATOM 646 C C . ASP A 1 82 ? 1.339 13.611 6.865 1.00 87.44 82 ASP A C 1
ATOM 648 O O . ASP A 1 82 ? 1.635 12.479 6.475 1.00 87.44 82 ASP A O 1
ATOM 652 N N . PRO A 1 83 ? 2.242 14.369 7.519 1.00 85.69 83 PRO A N 1
ATOM 653 C CA . PRO A 1 83 ? 3.614 13.924 7.791 1.00 85.69 83 PRO A CA 1
ATOM 654 C C . PRO A 1 83 ? 3.720 12.681 8.696 1.00 85.69 83 PRO A C 1
ATOM 656 O O . PRO A 1 83 ? 4.776 12.051 8.743 1.00 85.69 83 PRO A O 1
ATOM 659 N N . GLN A 1 84 ? 2.666 12.318 9.432 1.00 87.69 84 GLN A N 1
ATOM 660 C CA . GLN A 1 84 ? 2.603 11.102 10.249 1.00 87.69 84 GL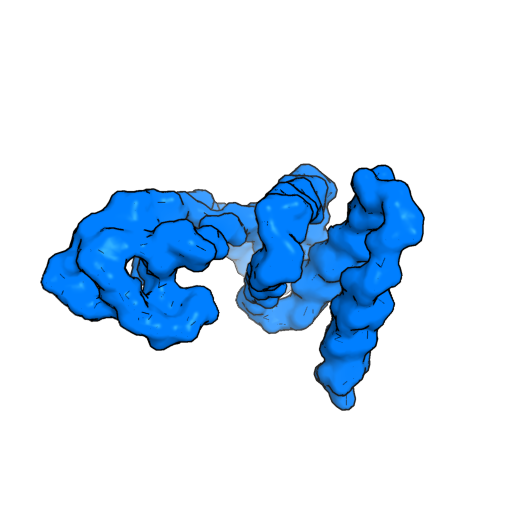N A CA 1
ATOM 661 C C . GLN A 1 84 ? 2.109 9.879 9.465 1.00 87.69 84 GLN A C 1
ATOM 663 O O . GLN A 1 84 ? 2.143 8.759 9.988 1.00 87.69 84 GLN A O 1
ATOM 668 N N . HIS A 1 85 ? 1.634 10.057 8.229 1.00 87.44 85 HIS A N 1
ATOM 669 C CA . HIS A 1 85 ? 1.186 8.945 7.407 1.00 87.44 85 HIS A CA 1
ATOM 670 C C . HIS A 1 85 ? 2.346 8.040 7.000 1.00 87.44 85 HIS A C 1
ATOM 672 O O . HIS A 1 85 ? 3.432 8.468 6.618 1.00 87.44 85 HIS A O 1
ATOM 678 N N . VAL A 1 86 ? 2.078 6.737 7.040 1.00 88.31 86 VAL A N 1
ATOM 679 C CA . VAL A 1 86 ? 3.004 5.698 6.593 1.00 88.31 86 VAL A CA 1
ATOM 680 C C . VAL A 1 86 ? 2.323 4.814 5.560 1.00 88.31 86 VAL A C 1
ATOM 682 O O . VAL A 1 86 ? 1.114 4.582 5.622 1.00 88.31 86 VAL A O 1
ATOM 685 N N . VAL A 1 87 ? 3.110 4.298 4.617 1.00 89.44 87 VAL A N 1
ATOM 686 C CA . VAL A 1 87 ? 2.663 3.320 3.619 1.00 89.44 87 VAL A CA 1
ATOM 687 C C . VAL A 1 87 ? 3.269 1.963 3.944 1.00 89.44 87 VAL A C 1
ATOM 689 O O . VAL A 1 87 ? 4.471 1.844 4.177 1.00 89.44 87 VAL A O 1
ATOM 692 N N . VAL A 1 88 ? 2.437 0.924 3.895 1.00 88.12 88 VAL A N 1
ATOM 693 C CA . VAL A 1 88 ? 2.869 -0.472 3.995 1.00 88.12 88 VAL A CA 1
ATOM 694 C C . VAL A 1 88 ? 2.618 -1.153 2.655 1.00 88.12 88 VAL A C 1
ATOM 696 O O . VAL A 1 88 ? 1.479 -1.242 2.202 1.00 88.12 88 VAL A O 1
ATOM 699 N N . LEU A 1 89 ? 3.682 -1.652 2.024 1.00 88.31 89 LEU A N 1
ATOM 700 C CA . LEU A 1 89 ? 3.590 -2.438 0.795 1.00 88.31 89 LEU A CA 1
ATOM 701 C C . LEU A 1 89 ? 3.622 -3.929 1.126 1.00 88.31 89 LEU A C 1
ATOM 703 O O . LEU A 1 89 ? 4.537 -4.414 1.790 1.00 88.31 89 LEU A O 1
ATOM 707 N N . HIS A 1 90 ? 2.637 -4.664 0.619 1.00 86.12 90 HIS A N 1
ATOM 708 C CA . HIS A 1 90 ? 2.543 -6.109 0.776 1.00 86.12 90 HIS A CA 1
ATOM 709 C C . HIS A 1 90 ? 2.346 -6.775 -0.585 1.00 86.12 90 HIS A C 1
ATOM 711 O O . HIS A 1 90 ? 1.465 -6.393 -1.353 1.00 86.12 90 HIS A O 1
ATOM 717 N N . CYS A 1 91 ? 3.130 -7.815 -0.863 1.00 84.50 91 CYS A N 1
ATOM 718 C CA . CYS A 1 91 ? 2.905 -8.708 -1.990 1.00 84.50 91 CYS A CA 1
ATOM 719 C C . CYS A 1 91 ? 2.957 -10.166 -1.530 1.00 84.50 91 CYS A C 1
ATOM 721 O O . CYS A 1 91 ? 3.738 -10.532 -0.650 1.00 84.50 91 CYS A O 1
ATOM 723 N N . LYS A 1 92 ? 2.155 -11.018 -2.170 1.00 78.94 92 LYS A N 1
ATOM 724 C CA . LYS A 1 92 ? 2.270 -12.469 -2.019 1.00 78.94 92 LYS A CA 1
ATOM 725 C C . LYS A 1 92 ? 3.498 -12.959 -2.793 1.00 78.94 92 LYS A C 1
ATOM 727 O O . LYS A 1 92 ? 3.662 -12.612 -3.959 1.00 78.94 92 LYS A O 1
ATOM 732 N N . GLY A 1 93 ? 4.329 -13.789 -2.165 1.00 74.62 93 GLY A N 1
ATOM 733 C CA . GLY A 1 93 ? 5.497 -14.397 -2.809 1.00 74.62 93 GLY A CA 1
ATOM 734 C C . GLY A 1 93 ? 6.801 -13.643 -2.543 1.00 74.62 93 GLY A C 1
ATOM 735 O O . GLY A 1 93 ? 7.112 -13.325 -1.399 1.00 74.62 93 GLY A O 1
ATOM 736 N N . ASN A 1 94 ? 7.604 -13.425 -3.587 1.00 68.38 94 ASN A N 1
ATOM 737 C CA . ASN A 1 94 ? 8.956 -12.879 -3.459 1.00 68.38 94 ASN A CA 1
ATOM 738 C C . ASN A 1 94 ? 8.976 -11.352 -3.243 1.00 68.38 94 ASN A C 1
ATOM 740 O O . ASN A 1 94 ? 8.090 -10.628 -3.690 1.00 68.38 94 ASN A O 1
ATOM 744 N N . LYS A 1 95 ? 10.050 -10.839 -2.622 1.00 74.44 95 LYS A N 1
ATOM 745 C CA . LYS A 1 95 ? 10.264 -9.394 -2.383 1.00 74.44 95 LYS A CA 1
ATOM 746 C C . LYS A 1 95 ? 10.406 -8.564 -3.679 1.00 74.44 95 LYS A C 1
ATOM 748 O O . LYS A 1 95 ? 10.414 -7.336 -3.623 1.00 74.44 95 LYS A O 1
ATOM 753 N N . GLY A 1 96 ? 10.508 -9.211 -4.846 1.00 80.62 96 GLY A N 1
ATOM 754 C CA . GLY A 1 96 ? 10.774 -8.564 -6.135 1.00 80.62 96 GLY A CA 1
ATOM 755 C C . GLY A 1 96 ? 9.686 -7.578 -6.561 1.00 80.62 96 GLY A C 1
ATOM 756 O O . GLY A 1 96 ? 10.003 -6.472 -6.990 1.00 80.62 96 GLY A O 1
ATOM 757 N N . LYS A 1 97 ? 8.407 -7.929 -6.375 1.00 84.69 97 LYS A N 1
ATOM 758 C CA . LYS A 1 97 ? 7.279 -7.038 -6.704 1.00 84.69 97 LYS A CA 1
ATOM 759 C C . LYS A 1 97 ? 7.323 -5.743 -5.898 1.00 84.69 97 LYS A C 1
ATOM 761 O O . LYS A 1 97 ? 7.209 -4.663 -6.469 1.00 84.69 97 LYS A O 1
ATOM 766 N N . THR A 1 98 ? 7.546 -5.854 -4.591 1.00 87.69 98 THR A N 1
ATOM 767 C CA . THR A 1 98 ? 7.701 -4.697 -3.705 1.00 87.69 98 THR A CA 1
ATOM 768 C C . THR A 1 98 ? 8.926 -3.867 -4.080 1.00 87.69 98 THR A C 1
ATOM 770 O O . THR A 1 98 ? 8.816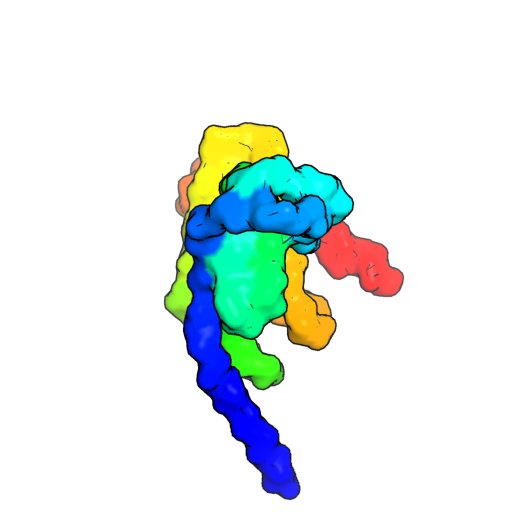 -2.649 -4.173 1.00 87.69 98 THR A O 1
ATOM 773 N N . GLY A 1 99 ? 10.064 -4.506 -4.372 1.00 85.81 99 GLY A N 1
ATOM 774 C CA . GLY A 1 99 ? 11.288 -3.812 -4.784 1.00 85.81 99 GLY A CA 1
ATOM 775 C C . GLY A 1 99 ? 11.104 -2.949 -6.036 1.00 85.81 99 GLY A C 1
ATOM 776 O O . GLY A 1 99 ? 11.557 -1.807 -6.057 1.00 85.81 99 GLY A O 1
ATOM 777 N N . VAL A 1 100 ? 10.372 -3.447 -7.042 1.00 88.00 100 VAL A N 1
ATOM 778 C CA . VAL A 1 100 ? 10.055 -2.677 -8.261 1.00 88.00 100 VAL A CA 1
ATOM 779 C C . VAL A 1 100 ? 9.239 -1.425 -7.936 1.00 88.00 100 VAL A C 1
ATOM 781 O O . VAL A 1 100 ? 9.552 -0.352 -8.442 1.00 88.00 100 VAL A O 1
ATOM 784 N N . ILE A 1 101 ? 8.223 -1.537 -7.077 1.00 90.19 101 ILE A N 1
ATOM 785 C CA . ILE A 1 101 ? 7.392 -0.391 -6.683 1.00 90.19 101 ILE A CA 1
ATOM 786 C C . ILE A 1 101 ? 8.189 0.622 -5.861 1.00 90.19 101 ILE A C 1
ATOM 788 O O . ILE A 1 101 ? 8.073 1.818 -6.106 1.00 90.19 101 ILE A O 1
ATOM 792 N N . ILE A 1 102 ? 9.026 0.161 -4.927 1.00 87.75 102 ILE A N 1
ATOM 793 C CA . ILE A 1 102 ? 9.897 1.036 -4.133 1.00 87.75 102 ILE A CA 1
ATOM 794 C C . ILE A 1 102 ? 10.837 1.823 -5.053 1.00 87.75 102 ILE A C 1
ATOM 796 O O . ILE A 1 102 ? 10.891 3.048 -4.963 1.00 87.75 102 ILE A O 1
ATOM 800 N N . ALA A 1 103 ? 11.531 1.139 -5.967 1.00 86.25 103 ALA A N 1
ATOM 801 C CA . ALA A 1 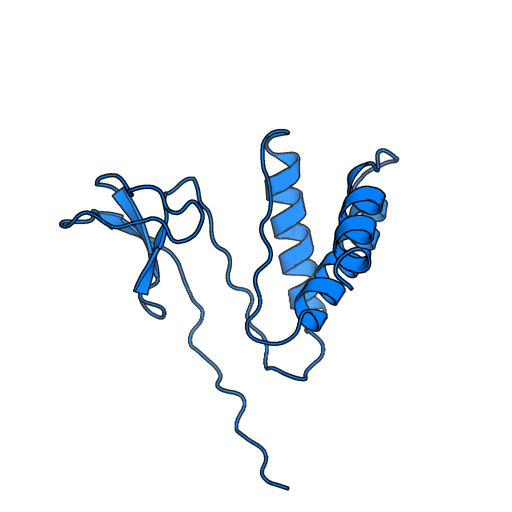103 ? 12.436 1.783 -6.915 1.00 86.25 103 ALA A CA 1
ATOM 802 C C . ALA A 1 103 ? 11.695 2.775 -7.825 1.00 86.25 103 ALA A C 1
ATOM 804 O O . ALA A 1 103 ? 12.137 3.908 -7.998 1.00 86.25 103 ALA A O 1
ATOM 805 N N . ALA A 1 104 ? 10.535 2.386 -8.362 1.00 89.81 104 ALA A N 1
ATOM 806 C CA . ALA A 1 104 ? 9.719 3.267 -9.190 1.00 89.81 104 ALA A CA 1
ATOM 807 C C . ALA A 1 104 ? 9.260 4.516 -8.426 1.00 89.81 104 ALA A C 1
ATOM 809 O O . ALA A 1 104 ? 9.380 5.623 -8.947 1.00 89.81 104 ALA A O 1
ATOM 810 N N . TYR A 1 105 ? 8.800 4.359 -7.182 1.00 88.12 105 TYR A N 1
ATOM 811 C CA . TYR A 1 105 ? 8.359 5.481 -6.360 1.00 88.12 105 TYR A CA 1
ATOM 812 C C . TYR A 1 105 ? 9.509 6.437 -6.031 1.00 88.12 105 TYR A C 1
ATOM 814 O O . TYR A 1 105 ? 9.319 7.645 -6.067 1.00 88.12 105 TYR A O 1
ATOM 822 N N . MET A 1 106 ? 10.724 5.930 -5.804 1.00 82.00 106 MET A N 1
ATOM 823 C CA . MET A 1 106 ? 11.905 6.779 -5.606 1.00 82.00 106 MET A CA 1
ATOM 824 C C . MET A 1 106 ? 12.245 7.631 -6.816 1.00 82.00 106 MET A C 1
ATOM 826 O O . MET A 1 106 ? 12.790 8.712 -6.639 1.00 82.00 106 MET A O 1
ATOM 830 N N . HIS A 1 107 ? 11.985 7.146 -8.031 1.00 80.81 107 HIS A N 1
ATOM 831 C CA . HIS A 1 107 ? 12.143 7.947 -9.242 1.00 80.81 107 HIS A CA 1
ATOM 832 C C . HIS A 1 107 ? 10.976 8.917 -9.423 1.00 80.81 107 HIS A C 1
ATOM 834 O O . HIS A 1 107 ? 11.203 10.081 -9.740 1.00 80.81 107 HIS A O 1
ATOM 840 N N . TYR A 1 108 ? 9.748 8.457 -9.172 1.00 81.81 108 TYR A N 1
ATOM 841 C CA . TYR A 1 108 ? 8.537 9.267 -9.247 1.00 81.81 108 TYR A CA 1
ATOM 842 C C . TYR A 1 108 ? 8.599 10.470 -8.301 1.00 81.81 108 TYR A C 1
ATOM 844 O O . TYR A 1 108 ? 8.363 11.590 -8.742 1.00 81.81 108 TYR A O 1
ATOM 852 N N . SER A 1 109 ? 9.003 10.267 -7.042 1.00 71.69 109 SER A N 1
ATOM 853 C CA . SER A 1 109 ? 9.074 11.329 -6.036 1.00 71.69 109 SER A CA 1
ATOM 854 C C . SER A 1 109 ? 10.126 12.391 -6.353 1.00 71.69 109 SER A C 1
ATOM 856 O O . SER A 1 109 ? 9.926 13.551 -6.019 1.00 71.69 109 SER A O 1
ATOM 858 N N . LYS A 1 110 ? 11.213 12.057 -7.073 1.00 67.62 110 LYS A N 1
ATOM 859 C CA . LYS A 1 110 ? 12.172 13.078 -7.557 1.00 67.62 110 LYS A CA 1
ATOM 860 C C . LYS A 1 110 ? 11.569 13.989 -8.621 1.00 67.62 110 LYS A C 1
ATOM 862 O O . LYS A 1 110 ? 12.052 15.099 -8.810 1.00 67.62 110 LYS A O 1
ATOM 867 N N . ILE A 1 111 ? 10.601 13.471 -9.372 1.00 62.66 111 ILE A N 1
ATOM 868 C CA . ILE A 1 111 ? 9.933 14.184 -10.461 1.00 62.66 111 ILE A CA 1
ATOM 869 C C . ILE A 1 111 ? 8.736 14.969 -9.907 1.00 62.66 111 ILE A C 1
ATOM 871 O O . ILE A 1 111 ? 8.478 16.073 -10.377 1.00 62.66 111 ILE A O 1
ATOM 875 N N . SER A 1 112 ? 8.016 14.424 -8.916 1.00 59.19 112 SER A N 1
ATOM 876 C CA . SER A 1 112 ? 6.844 15.068 -8.306 1.00 59.19 112 SER A CA 1
ATOM 877 C C . SER A 1 112 ? 7.192 16.085 -7.219 1.00 59.19 112 SER A C 1
ATOM 879 O O . SER A 1 112 ? 6.484 17.082 -7.094 1.00 59.19 112 SER A O 1
ATOM 881 N N . ALA A 1 113 ? 8.268 15.871 -6.457 1.00 54.91 113 ALA A N 1
ATOM 882 C CA . ALA A 1 113 ? 8.690 16.752 -5.376 1.00 54.91 113 ALA A CA 1
ATOM 883 C C . ALA A 1 113 ? 9.977 17.495 -5.756 1.00 54.91 113 ALA A C 1
ATOM 885 O O . ALA A 1 113 ? 11.037 16.899 -5.962 1.00 54.91 113 ALA A O 1
ATOM 886 N N . GLY A 1 114 ? 9.901 18.824 -5.812 1.00 53.09 114 GLY A N 1
ATOM 887 C CA . GLY A 1 114 ? 11.093 19.662 -5.826 1.00 53.09 114 GLY A CA 1
ATOM 888 C C . GLY A 1 114 ? 11.951 19.391 -4.584 1.00 53.09 114 GLY A C 1
ATOM 889 O O . GLY A 1 114 ? 11.528 19.658 -3.469 1.00 53.09 114 GLY A O 1
ATOM 890 N N . ALA A 1 115 ? 13.148 18.847 -4.808 1.00 44.56 115 ALA A N 1
ATOM 891 C CA . ALA A 1 115 ? 14.353 18.916 -3.973 1.00 44.56 115 ALA A CA 1
ATOM 892 C C . ALA A 1 115 ? 14.335 18.531 -2.471 1.00 44.56 115 ALA A C 1
ATOM 894 O O . ALA A 1 115 ? 15.346 18.793 -1.825 1.00 44.56 115 ALA A O 1
ATOM 895 N N . ASP A 1 116 ? 13.334 17.843 -1.912 1.00 52.00 116 ASP A N 1
ATOM 896 C CA . ASP A 1 116 ? 13.443 17.328 -0.529 1.00 52.00 116 ASP A CA 1
ATOM 897 C C . ASP A 1 116 ? 13.270 15.803 -0.461 1.00 52.00 116 ASP A C 1
ATOM 899 O O . ASP A 1 116 ? 12.181 15.258 -0.639 1.00 52.00 116 ASP A O 1
ATOM 903 N N . GLN A 1 117 ? 14.381 15.074 -0.297 1.00 52.44 117 GLN A N 1
ATOM 904 C CA . GLN A 1 117 ? 14.405 13.611 -0.393 1.00 52.44 117 GLN A CA 1
ATOM 905 C C . GLN A 1 117 ? 15.141 12.928 0.761 1.00 52.44 117 GLN A C 1
ATOM 907 O O . GLN A 1 117 ? 16.268 12.452 0.621 1.00 52.44 117 GLN A O 1
ATOM 912 N N . ALA A 1 118 ? 14.437 12.770 1.881 1.00 53.47 118 ALA A N 1
ATOM 913 C CA . ALA A 1 118 ? 14.810 11.837 2.947 1.00 53.47 118 ALA A CA 1
ATOM 914 C C . ALA A 1 118 ? 14.257 10.407 2.718 1.00 53.47 118 ALA A C 1
ATOM 916 O O . ALA A 1 118 ? 14.867 9.422 3.142 1.00 53.47 118 ALA A O 1
ATOM 917 N N . LEU A 1 119 ? 13.130 10.263 2.002 1.00 54.94 119 LEU A N 1
ATOM 918 C CA . LEU A 1 119 ? 12.450 8.971 1.802 1.00 54.94 119 LEU A CA 1
ATOM 919 C C . LEU A 1 119 ? 13.231 7.999 0.900 1.00 54.94 119 LEU A C 1
ATOM 921 O O . LEU A 1 119 ? 13.247 6.794 1.166 1.00 54.94 119 LEU A O 1
ATOM 925 N N . SER A 1 120 ? 13.903 8.499 -0.146 1.00 55.88 120 SER A N 1
ATOM 926 C CA . SER A 1 120 ? 14.576 7.647 -1.138 1.00 55.88 120 SER A CA 1
ATOM 927 C C . SER A 1 120 ? 15.807 6.932 -0.580 1.00 55.88 120 SER A C 1
ATOM 929 O O . SER A 1 120 ? 16.036 5.764 -0.890 1.00 55.88 120 SER A O 1
ATOM 931 N N . THR A 1 121 ? 16.550 7.568 0.324 1.00 53.81 121 THR A N 1
ATOM 932 C CA . THR A 1 121 ? 17.706 6.938 0.981 1.00 53.81 121 THR A CA 1
ATOM 933 C C . THR A 1 121 ? 17.271 5.896 2.014 1.00 53.81 121 THR A C 1
ATOM 935 O O . THR A 1 121 ? 17.857 4.815 2.095 1.00 53.81 121 THR A O 1
ATOM 938 N N . LEU A 1 122 ? 16.221 6.184 2.791 1.00 56.59 122 LEU A N 1
ATOM 939 C CA . LEU A 1 122 ? 15.778 5.312 3.882 1.00 56.59 122 LEU A CA 1
ATOM 940 C C . LEU A 1 122 ? 15.093 4.032 3.381 1.00 56.59 122 LEU A C 1
ATOM 942 O O . LEU A 1 122 ? 15.338 2.952 3.921 1.00 56.59 122 LEU A O 1
ATOM 946 N N . ALA A 1 123 ? 14.261 4.130 2.340 1.00 58.12 123 ALA A N 1
ATOM 947 C CA . ALA A 1 123 ? 13.545 2.975 1.805 1.00 58.12 123 ALA A CA 1
ATOM 948 C C . ALA A 1 123 ? 14.470 1.986 1.059 1.00 58.12 123 ALA A C 1
ATOM 950 O O . ALA A 1 123 ? 14.242 0.780 1.146 1.00 58.12 123 ALA A O 1
ATOM 951 N N . MET A 1 124 ? 15.544 2.451 0.394 1.00 57.84 124 MET A N 1
ATOM 952 C CA . MET A 1 124 ? 16.527 1.543 -0.228 1.00 57.84 124 MET A CA 1
ATOM 953 C C . MET A 1 124 ? 17.376 0.817 0.808 1.00 57.84 124 MET A C 1
ATOM 955 O O . MET A 1 124 ? 17.593 -0.385 0.663 1.00 57.84 124 MET A O 1
ATOM 959 N N . ARG A 1 125 ? 17.845 1.528 1.847 1.00 56.53 125 ARG A N 1
ATOM 960 C CA . ARG A 1 125 ? 18.675 0.930 2.905 1.00 56.53 125 ARG A CA 1
ATOM 961 C C . ARG A 1 125 ? 17.961 -0.249 3.553 1.00 56.53 125 ARG A C 1
ATOM 963 O O . ARG A 1 125 ? 18.465 -1.361 3.474 1.00 56.53 125 ARG A O 1
ATOM 970 N N . LYS A 1 126 ? 16.719 -0.055 4.008 1.00 56.88 126 LYS A N 1
ATOM 971 C CA . LYS A 1 126 ? 15.932 -1.131 4.632 1.00 56.88 126 LYS A CA 1
ATOM 972 C C . LYS A 1 126 ? 15.631 -2.307 3.700 1.00 56.88 126 LYS A C 1
ATOM 974 O O . LYS A 1 126 ? 15.540 -3.432 4.168 1.00 56.88 126 LYS A O 1
ATOM 979 N N . PHE A 1 127 ? 15.470 -2.077 2.394 1.00 58.47 127 PHE A N 1
ATOM 980 C CA . PHE A 1 127 ? 15.278 -3.171 1.434 1.00 58.47 127 PHE A CA 1
ATOM 981 C C . PHE A 1 127 ? 16.568 -3.978 1.198 1.00 58.47 127 PHE A C 1
ATOM 983 O O . PHE A 1 127 ? 16.501 -5.182 0.961 1.00 58.47 127 PHE A O 1
ATOM 990 N N . CYS A 1 128 ? 17.736 -3.325 1.249 1.00 56.59 128 CYS A N 1
ATOM 991 C CA . CYS A 1 128 ? 19.038 -3.953 1.018 1.00 56.59 128 CYS A CA 1
ATOM 992 C C . CYS A 1 128 ? 19.633 -4.612 2.275 1.00 56.59 128 CYS A C 1
ATOM 994 O O . CYS A 1 128 ? 20.342 -5.606 2.147 1.00 56.59 128 CYS A O 1
ATOM 996 N N . GLU A 1 129 ? 19.351 -4.072 3.463 1.00 52.62 129 GLU A N 1
ATOM 997 C CA . GLU A 1 129 ? 19.854 -4.551 4.765 1.00 52.62 129 GLU A CA 1
ATOM 998 C C . GLU A 1 129 ? 19.196 -5.863 5.234 1.00 52.62 129 GLU A C 1
ATOM 1000 O O . GLU A 1 129 ? 19.608 -6.454 6.223 1.00 52.62 129 GLU A O 1
ATOM 1005 N N . ASP A 1 130 ? 18.203 -6.350 4.496 1.00 52.97 130 ASP A N 1
ATOM 1006 C CA . ASP A 1 130 ? 17.372 -7.510 4.822 1.00 52.97 130 ASP A CA 1
ATOM 1007 C C . ASP A 1 130 ? 17.912 -8.818 4.190 1.00 52.97 130 ASP A C 1
ATOM 1009 O O . ASP A 1 130 ? 17.127 -9.659 3.720 1.00 52.97 130 ASP A O 1
ATOM 1013 N N . LYS A 1 131 ? 19.247 -8.940 4.096 1.00 40.97 131 LYS A N 1
ATOM 1014 C CA . LYS A 1 131 ? 19.974 -10.032 3.425 1.00 40.97 131 LYS A CA 1
ATOM 1015 C C . LYS A 1 131 ? 20.781 -10.892 4.388 1.00 40.97 131 LYS A C 1
ATOM 1017 O O . LYS A 1 131 ? 21.492 -10.313 5.234 1.00 40.97 131 LYS A O 1
#

Foldseek 3Di:
DDPDDQDPADAFDWDKDFDPDWDAAPQPRHIEDRIFTATPRVRHTHHPVRDDHDLDDGPPDDDDPVSLVVLLVVQCVQCVVDVPGDDDDDDPDDCVNVVVSLVSNLVVCPVVDPDDDPPNVVSVCVVVVPD

Radius of gyration: 16.73 Å; chains: 1; bounding box: 42×47×37 Å

Sequence (131 aa):
MRLTKAGKGEPHVFKEKTFKKKRQCSVCQQNIDNVGSFCRVCKTGTHRKCEVHDFGWPDLHAPPLDKICAICKAMETWLTSDPQHVVVLHCKGNKGKTGVIIAAYMHYSKISAGADQALSTLAMRKFCEDK

InterPro domains:
  IPR002219 Protein kinase C-like, phorbol ester/diacylglycerol-binding domain [PS50081] (11-50)
  IPR029021 Protein-tyrosine phosphatase-like [G3DSA:3.90.190.10] (49-126)
  IPR029021 Protein-tyrosine phosphatase-like [SSF52799] (27-126)
  IPR029023 Tensin-type phosphatase domain [PS51181] (1-131)
  IPR051484 Tensin Phosphatase [PTHR45734] (51-131)

Organism: NCBI:txid704102

pLDDT: mean 78.97, std 17.46, range [23.89, 95.44]

Secondary structure (DSSP, 8-state):
--------PPP--EEEEE-SS-EE-TTT-SEE-SEEEEETTT--EE-TTS--------TTSPPPHHHHHHHHHHHHHHHHH-TT-------SS-THHHHHHHHHHHHHHHHHSSS--SHHHHHHHHHHS--